Protein AF-A0AAW0QTY8-F1 (afdb_monomer)

Structure (mmCIF, N/CA/C/O backbone):
data_AF-A0AAW0QTY8-F1
#
_entry.id   AF-A0AAW0QTY8-F1
#
loop_
_atom_site.group_PDB
_atom_site.id
_atom_site.type_symbol
_atom_site.label_atom_id
_atom_site.label_alt_id
_atom_site.label_comp_id
_atom_site.label_asym_id
_atom_site.label_entity_id
_atom_site.label_seq_id
_atom_site.pdbx_PDB_ins_code
_atom_site.Cartn_x
_atom_site.Cartn_y
_atom_site.Cartn_z
_atom_site.occupancy
_atom_site.B_iso_or_equiv
_atom_site.auth_seq_id
_atom_site.auth_comp_id
_atom_site.auth_asym_id
_atom_site.auth_atom_id
_atom_site.pdbx_PDB_model_num
ATOM 1 N N . MET A 1 1 ? -14.150 -2.085 37.666 1.00 44.31 1 MET A N 1
ATOM 2 C CA . MET A 1 1 ? -13.649 -2.543 36.352 1.00 44.31 1 MET A CA 1
ATOM 3 C C . MET A 1 1 ? -12.184 -2.892 36.535 1.00 44.31 1 MET A C 1
ATOM 5 O O . MET A 1 1 ? -11.405 -2.011 36.874 1.00 44.31 1 MET A O 1
ATOM 9 N N . GLY A 1 2 ? -11.855 -4.184 36.530 1.00 33.50 2 GLY A N 1
ATOM 10 C CA . GLY A 1 2 ? -10.538 -4.685 36.935 1.00 33.50 2 GLY A CA 1
ATOM 11 C C . GLY A 1 2 ? -9.523 -4.649 35.793 1.00 33.50 2 GLY A C 1
ATOM 12 O O . GLY A 1 2 ? -9.896 -4.700 34.626 1.00 33.50 2 GLY A O 1
ATOM 13 N N . ALA A 1 3 ? -8.234 -4.623 36.138 1.00 35.09 3 ALA A N 1
ATOM 14 C CA . ALA A 1 3 ? -7.095 -4.596 35.211 1.00 35.09 3 ALA A CA 1
ATOM 15 C C . ALA A 1 3 ? -7.100 -5.697 34.120 1.00 35.09 3 ALA A C 1
ATOM 17 O O . ALA A 1 3 ? -6.379 -5.579 33.130 1.00 35.09 3 ALA A O 1
ATOM 18 N N . LEU A 1 4 ? -7.930 -6.740 34.262 1.00 34.41 4 LEU A N 1
ATOM 19 C CA . LEU A 1 4 ? -8.114 -7.796 33.262 1.00 34.41 4 LEU A CA 1
ATOM 20 C C . LEU A 1 4 ? -8.913 -7.372 32.013 1.00 34.41 4 LEU A C 1
ATOM 22 O O . LEU A 1 4 ? -8.699 -7.966 30.959 1.00 34.41 4 LEU A O 1
ATOM 26 N N . ASP A 1 5 ? -9.759 -6.339 32.079 1.00 41.81 5 ASP A N 1
ATOM 27 C CA . ASP A 1 5 ? -10.536 -5.874 30.911 1.00 41.81 5 ASP A CA 1
ATOM 28 C C . ASP A 1 5 ? -9.739 -4.910 30.007 1.00 41.81 5 ASP A C 1
ATOM 30 O O . ASP A 1 5 ? -10.109 -4.664 28.858 1.00 41.81 5 ASP A O 1
ATOM 34 N N . VAL A 1 6 ? -8.606 -4.393 30.500 1.00 47.53 6 VAL A N 1
ATOM 35 C CA . VAL A 1 6 ? -7.751 -3.413 29.804 1.00 47.53 6 VAL A CA 1
ATOM 36 C C . VAL A 1 6 ? -6.717 -4.091 28.895 1.00 47.53 6 VAL A C 1
ATOM 38 O O . VAL A 1 6 ? -6.399 -3.572 27.824 1.00 47.53 6 VAL A O 1
ATOM 41 N N . LEU A 1 7 ? -6.232 -5.282 29.268 1.00 43.22 7 LEU A N 1
ATOM 42 C CA . LEU A 1 7 ? -5.248 -6.056 28.497 1.00 43.22 7 LEU A CA 1
ATOM 43 C C . LEU A 1 7 ? -5.669 -6.363 27.039 1.00 43.22 7 LEU A C 1
ATOM 45 O O . LEU A 1 7 ? -4.856 -6.166 26.134 1.00 43.22 7 LEU A O 1
ATOM 49 N N . PRO A 1 8 ? -6.908 -6.823 26.757 1.00 56.44 8 PRO A N 1
ATOM 50 C CA . PRO A 1 8 ? -7.319 -7.116 25.383 1.00 56.44 8 PRO A CA 1
ATOM 51 C C . PRO A 1 8 ? -7.543 -5.852 24.539 1.00 56.44 8 PRO A C 1
ATOM 53 O O . PRO A 1 8 ? -7.401 -5.908 23.317 1.00 56.44 8 PRO A O 1
ATOM 56 N N . ILE A 1 9 ? -7.866 -4.717 25.170 1.00 57.06 9 ILE A N 1
ATOM 57 C CA . ILE A 1 9 ? -8.040 -3.424 24.494 1.00 57.06 9 ILE A CA 1
ATOM 58 C C . ILE A 1 9 ? -6.671 -2.830 24.147 1.00 57.06 9 ILE A C 1
ATOM 60 O O . ILE A 1 9 ? -6.468 -2.407 23.010 1.00 57.06 9 ILE A O 1
ATOM 64 N N . SER A 1 10 ? -5.704 -2.870 25.073 1.00 59.81 10 SER A N 1
ATOM 65 C CA . SER A 1 10 ? -4.358 -2.352 24.806 1.00 59.81 10 SER A CA 1
ATOM 66 C C . SER A 1 10 ? -3.641 -3.168 23.727 1.00 59.81 10 SER A C 1
ATOM 68 O O . SER A 1 10 ? -3.090 -2.580 22.803 1.00 59.81 10 SER A O 1
ATOM 70 N N . ALA A 1 11 ? -3.749 -4.503 23.743 1.00 63.66 11 ALA A N 1
ATOM 71 C CA . ALA A 1 11 ? -3.145 -5.359 22.719 1.00 63.66 11 ALA A CA 1
ATOM 72 C C . ALA A 1 11 ? -3.740 -5.127 21.316 1.00 63.66 11 ALA A C 1
ATOM 74 O O . ALA A 1 11 ? -3.006 -5.096 20.327 1.00 63.66 11 ALA A O 1
ATOM 75 N N . ALA A 1 12 ? -5.060 -4.929 21.215 1.00 64.12 12 ALA A N 1
ATOM 76 C CA . ALA A 1 12 ? -5.723 -4.622 19.946 1.00 64.12 12 ALA A CA 1
ATOM 77 C C . ALA A 1 12 ? -5.311 -3.244 19.394 1.00 64.12 12 ALA A C 1
ATOM 79 O O . ALA A 1 12 ? -5.087 -3.092 18.190 1.00 64.12 12 ALA A O 1
ATOM 80 N N . LEU A 1 13 ? -5.151 -2.252 20.271 1.00 66.88 13 LEU A N 1
ATOM 81 C CA . LEU A 1 13 ? -4.703 -0.911 19.898 1.00 66.88 13 LEU A CA 1
ATOM 82 C C . LEU A 1 13 ? -3.219 -0.886 19.514 1.00 66.88 13 LEU A C 1
ATOM 84 O O . LEU A 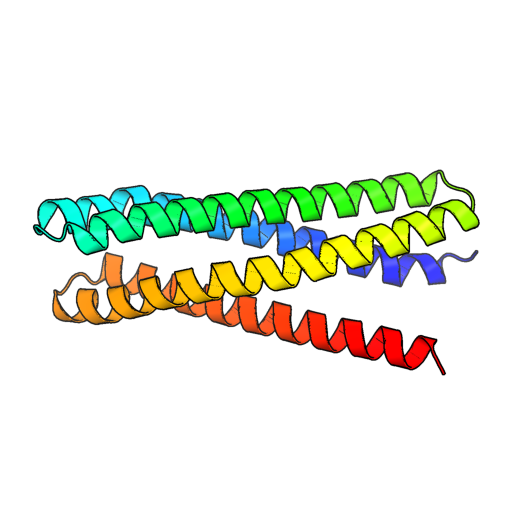1 13 ? -2.871 -0.288 18.498 1.00 66.88 13 LEU A O 1
ATOM 88 N N . SER A 1 14 ? -2.353 -1.595 20.245 1.00 70.06 14 SER A N 1
ATOM 89 C CA . SER A 1 14 ? -0.938 -1.757 19.884 1.00 70.06 14 SER A CA 1
ATOM 90 C C . SER A 1 14 ? -0.777 -2.428 18.522 1.00 70.06 14 SER A C 1
ATOM 92 O O . SER A 1 14 ? 0.026 -1.978 17.708 1.00 70.06 14 SER A O 1
ATOM 94 N N . LEU A 1 15 ? -1.577 -3.458 18.230 1.00 71.44 15 LEU A N 1
ATOM 95 C CA . LEU A 1 15 ? -1.577 -4.108 16.921 1.00 71.44 15 LEU A CA 1
ATOM 96 C C . LEU A 1 15 ? -2.011 -3.142 15.808 1.00 71.44 15 LEU A C 1
ATOM 98 O O . LEU A 1 15 ? -1.389 -3.107 14.750 1.00 71.44 15 LEU A O 1
ATOM 102 N N . THR A 1 16 ? -3.035 -2.324 16.059 1.00 74.62 16 THR A N 1
ATOM 103 C CA . THR A 1 16 ? -3.511 -1.314 15.099 1.00 74.62 16 THR A CA 1
ATOM 104 C C . THR A 1 16 ? -2.451 -0.246 14.835 1.00 74.62 16 THR A C 1
ATOM 106 O O . THR A 1 16 ? -2.254 0.162 13.691 1.00 74.62 16 THR A O 1
ATOM 109 N N . PHE A 1 17 ? -1.709 0.152 15.870 1.00 74.94 17 PHE A N 1
ATOM 110 C CA . PHE A 1 17 ? -0.599 1.094 15.755 1.00 74.94 17 PHE A CA 1
ATOM 111 C C . PHE A 1 17 ? 0.549 0.526 14.915 1.00 74.94 17 PHE A C 1
ATOM 113 O O . PHE A 1 17 ? 1.048 1.202 14.019 1.00 74.94 17 PHE A O 1
ATOM 120 N N . ILE A 1 18 ? 0.930 -0.733 15.161 1.00 78.69 18 ILE A N 1
ATOM 121 C CA . ILE A 1 18 ? 1.971 -1.427 14.391 1.00 78.69 18 ILE A CA 1
ATOM 122 C C . ILE A 1 18 ? 1.547 -1.543 12.926 1.00 78.69 18 ILE A C 1
ATOM 124 O O . ILE A 1 18 ? 2.283 -1.109 12.046 1.00 78.69 18 ILE A O 1
ATOM 128 N N . ILE A 1 19 ? 0.344 -2.057 12.655 1.00 79.50 19 ILE A N 1
ATOM 129 C CA . ILE A 1 19 ? -0.162 -2.232 11.286 1.00 79.50 19 ILE A CA 1
ATOM 130 C C . ILE A 1 19 ? -0.264 -0.882 10.567 1.00 79.50 19 ILE A C 1
ATOM 132 O O . ILE A 1 19 ? 0.183 -0.753 9.429 1.00 79.50 19 ILE A O 1
ATOM 136 N N . GLY A 1 20 ? -0.829 0.132 11.223 1.00 80.25 20 GLY A N 1
ATOM 137 C CA . GLY A 1 20 ? -0.961 1.470 10.659 1.00 80.25 20 GLY A CA 1
ATOM 138 C C . GLY A 1 20 ? 0.396 2.104 10.357 1.00 80.25 20 GLY A C 1
ATOM 139 O O . GLY A 1 20 ? 0.616 2.565 9.240 1.00 80.25 20 GLY A O 1
ATOM 140 N N . GLY A 1 21 ? 1.334 2.054 11.306 1.00 83.00 21 GLY A N 1
ATOM 141 C CA . GLY A 1 21 ? 2.697 2.557 11.130 1.00 83.00 21 GLY A CA 1
ATOM 142 C C . GLY A 1 21 ? 3.453 1.851 10.003 1.00 83.00 21 GLY A C 1
ATOM 143 O O . GLY A 1 21 ? 4.046 2.511 9.148 1.00 83.00 21 GLY A O 1
ATOM 144 N N . THR A 1 22 ? 3.382 0.518 9.943 1.00 85.19 22 THR A N 1
ATOM 145 C CA . THR A 1 22 ? 3.990 -0.267 8.861 1.00 85.19 22 THR A CA 1
ATOM 146 C C . THR A 1 22 ? 3.391 0.095 7.505 1.00 85.19 22 THR A C 1
ATOM 148 O O . THR A 1 22 ? 4.146 0.306 6.559 1.00 85.19 22 THR A O 1
ATOM 151 N N . ASN A 1 23 ? 2.068 0.242 7.399 1.00 85.75 23 ASN A N 1
ATOM 152 C CA . ASN A 1 23 ? 1.416 0.618 6.143 1.00 85.75 23 ASN A CA 1
ATOM 153 C C . ASN A 1 23 ? 1.820 2.022 5.680 1.00 85.75 23 ASN A C 1
ATOM 155 O O . ASN A 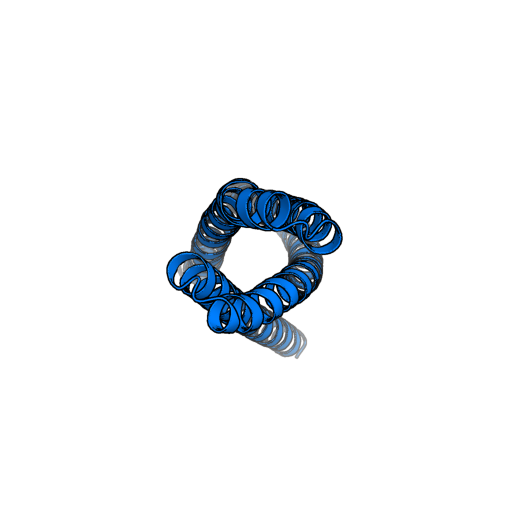1 23 ? 2.081 2.214 4.495 1.00 85.75 23 ASN A O 1
ATOM 159 N N . ILE A 1 24 ? 1.926 2.996 6.592 1.00 89.56 24 ILE A N 1
ATOM 160 C CA . ILE A 1 24 ? 2.394 4.351 6.258 1.00 89.56 24 ILE A CA 1
ATOM 161 C C . ILE A 1 24 ? 3.797 4.289 5.649 1.00 89.56 24 ILE A C 1
ATOM 163 O O . ILE A 1 24 ? 4.026 4.867 4.584 1.00 89.56 24 ILE A O 1
ATOM 167 N N . ALA A 1 25 ? 4.724 3.570 6.290 1.00 88.25 25 ALA A N 1
ATOM 168 C CA . ALA A 1 25 ? 6.091 3.422 5.797 1.00 88.25 25 ALA A CA 1
ATOM 169 C C . ALA A 1 25 ? 6.130 2.710 4.435 1.00 88.25 25 ALA A C 1
ATOM 171 O O . ALA A 1 25 ? 6.792 3.180 3.508 1.00 88.25 25 ALA A O 1
ATOM 172 N N . LEU A 1 26 ? 5.369 1.620 4.301 1.00 88.88 26 LEU A N 1
ATOM 173 C CA . LEU A 1 26 ? 5.259 0.821 3.084 1.00 88.88 26 LEU A CA 1
ATOM 174 C C . LEU A 1 26 ? 4.762 1.668 1.904 1.00 88.88 26 LEU A C 1
ATOM 176 O O . LEU A 1 26 ? 5.445 1.791 0.889 1.00 88.88 26 LEU A O 1
ATOM 180 N N . TYR A 1 27 ? 3.601 2.307 2.055 1.00 90.81 27 TYR A N 1
ATOM 181 C CA . TYR A 1 27 ? 3.014 3.139 1.011 1.00 90.81 27 TYR A CA 1
ATOM 182 C C . TYR A 1 27 ? 3.889 4.346 0.668 1.00 90.81 27 TYR A C 1
ATOM 184 O O . TYR A 1 27 ? 3.995 4.696 -0.505 1.00 90.81 27 TYR A O 1
ATOM 192 N N . SER A 1 28 ? 4.548 4.961 1.654 1.00 91.25 28 SER A N 1
ATOM 193 C CA . SER A 1 28 ? 5.454 6.092 1.408 1.00 91.25 28 SER A CA 1
ATOM 194 C C . SER A 1 28 ? 6.664 5.671 0.575 1.00 91.25 28 SER A C 1
ATOM 196 O O . SER A 1 28 ? 6.999 6.332 -0.410 1.00 91.25 28 SER A O 1
ATOM 198 N N . TYR A 1 29 ? 7.285 4.539 0.918 1.00 91.00 29 TYR A N 1
ATOM 199 C CA . TYR A 1 29 ? 8.391 3.985 0.140 1.00 91.00 29 TYR A CA 1
ATOM 200 C C . TYR A 1 29 ? 7.953 3.627 -1.286 1.00 91.00 29 TYR A C 1
ATOM 202 O O . TYR A 1 29 ? 8.642 3.953 -2.253 1.00 91.00 29 TYR A O 1
ATOM 210 N N . PHE A 1 30 ? 6.774 3.020 -1.439 1.00 90.81 30 PHE A N 1
ATOM 211 C CA . PHE A 1 30 ? 6.257 2.618 -2.749 1.00 90.81 30 PHE A CA 1
ATOM 212 C C . PHE A 1 30 ? 5.892 3.822 -3.611 1.00 90.81 30 PHE A C 1
ATOM 214 O O . PHE A 1 30 ? 6.163 3.812 -4.811 1.00 90.81 30 PHE A O 1
ATOM 221 N N . ALA A 1 31 ? 5.322 4.874 -3.019 1.00 93.25 31 ALA A N 1
ATOM 222 C CA . ALA A 1 31 ? 5.062 6.132 -3.707 1.00 93.25 31 ALA A CA 1
ATOM 223 C C . ALA A 1 31 ? 6.367 6.755 -4.220 1.00 93.25 31 ALA A C 1
ATOM 225 O O . ALA A 1 31 ? 6.444 7.134 -5.387 1.00 93.25 31 ALA A O 1
ATOM 226 N N . TRP A 1 32 ? 7.415 6.796 -3.392 1.00 94.94 32 TRP A N 1
ATOM 227 C CA . TRP A 1 32 ? 8.733 7.278 -3.808 1.00 94.94 32 TRP A CA 1
ATOM 228 C C . TRP A 1 32 ? 9.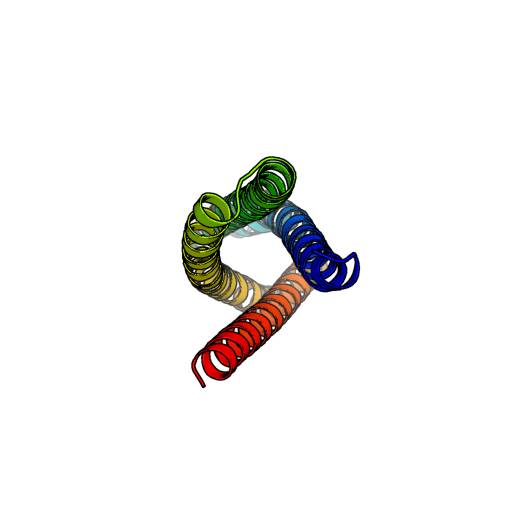310 6.452 -4.965 1.00 94.94 32 TRP A C 1
ATOM 230 O O . TRP A 1 32 ? 9.648 7.012 -6.009 1.00 94.94 32 TRP A O 1
ATOM 240 N N . PHE A 1 33 ? 9.364 5.125 -4.821 1.00 94.56 33 PHE A N 1
ATOM 241 C CA . PHE A 1 33 ? 9.923 4.232 -5.840 1.00 94.56 33 PHE A CA 1
ATOM 242 C C . PHE A 1 33 ? 9.141 4.318 -7.159 1.00 94.56 33 PHE A C 1
ATOM 244 O O . PHE A 1 33 ? 9.710 4.393 -8.246 1.00 94.56 33 PHE A O 1
ATOM 251 N N . THR A 1 34 ? 7.815 4.354 -7.076 1.00 93.75 34 THR A N 1
ATOM 252 C CA . THR A 1 34 ? 6.966 4.417 -8.267 1.00 93.75 34 THR A CA 1
ATOM 253 C C . THR A 1 34 ? 7.096 5.766 -8.973 1.00 93.75 34 THR A C 1
ATOM 255 O O . THR A 1 34 ? 7.096 5.821 -10.201 1.00 93.75 34 THR A O 1
ATOM 258 N N . ASN A 1 35 ? 7.237 6.860 -8.217 1.00 93.88 35 ASN A N 1
ATOM 259 C CA . ASN A 1 35 ? 7.318 8.207 -8.775 1.00 93.88 35 ASN A CA 1
ATOM 260 C C . ASN A 1 35 ? 8.700 8.565 -9.332 1.00 93.88 35 ASN A C 1
ATOM 262 O O . ASN A 1 35 ? 8.769 9.376 -10.252 1.00 93.88 35 ASN A O 1
ATOM 266 N N . ILE A 1 36 ? 9.779 8.026 -8.754 1.00 93.19 36 ILE A N 1
ATOM 267 C CA . ILE A 1 36 ? 11.147 8.385 -9.139 1.00 93.19 36 ILE A CA 1
ATOM 268 C C . ILE A 1 36 ? 11.740 7.308 -10.056 1.00 93.19 36 ILE A C 1
ATOM 270 O O . ILE A 1 36 ? 11.619 7.467 -11.269 1.00 93.19 36 ILE A O 1
ATOM 274 N N . PRO A 1 37 ? 12.328 6.200 -9.559 1.00 93.50 37 PRO A N 1
ATOM 275 C CA . PRO A 1 37 ? 13.039 5.269 -10.429 1.00 93.50 37 PRO A CA 1
ATOM 276 C C . PRO A 1 37 ? 12.132 4.629 -11.486 1.00 93.50 37 PRO A C 1
ATOM 278 O O . PRO A 1 37 ? 12.515 4.559 -12.651 1.00 93.50 37 PRO A O 1
ATOM 281 N N . LEU A 1 38 ? 10.915 4.213 -11.120 1.00 93.12 38 LEU A N 1
ATOM 282 C CA . LEU A 1 38 ? 10.051 3.473 -12.042 1.00 93.12 38 LEU A CA 1
ATOM 283 C C . LEU A 1 38 ? 9.432 4.368 -13.125 1.00 93.12 38 LEU A C 1
ATOM 285 O O . LEU A 1 38 ? 9.409 4.019 -14.303 1.00 93.12 38 LEU A O 1
ATOM 289 N N . ARG A 1 39 ? 8.947 5.552 -12.743 1.00 93.75 39 ARG A N 1
ATOM 290 C CA . ARG A 1 39 ? 8.384 6.506 -13.701 1.00 93.75 39 ARG A CA 1
ATOM 291 C C . ARG A 1 39 ? 9.450 7.054 -14.645 1.00 93.75 39 ARG A C 1
ATOM 293 O O . ARG A 1 39 ? 9.181 7.111 -15.841 1.00 93.75 39 ARG A O 1
ATOM 300 N N . SER A 1 40 ? 10.630 7.425 -14.142 1.00 93.00 40 SER A N 1
ATOM 301 C CA . SER A 1 40 ? 11.728 7.891 -14.999 1.00 93.00 40 SER A CA 1
ATOM 302 C C . SER A 1 40 ? 12.135 6.831 -16.018 1.00 93.00 40 SER A C 1
ATOM 304 O O . SER A 1 40 ? 12.382 7.168 -17.172 1.00 93.00 40 SER A O 1
ATOM 306 N N . PHE A 1 41 ? 12.133 5.557 -15.619 1.00 93.31 41 PHE A N 1
ATOM 307 C CA . PHE A 1 41 ? 12.361 4.444 -16.532 1.00 93.31 41 PHE A CA 1
ATOM 308 C C . PHE A 1 41 ? 11.291 4.367 -17.638 1.00 93.31 41 PHE A C 1
ATOM 310 O O . PHE A 1 41 ? 11.628 4.299 -18.818 1.00 93.31 41 PHE A O 1
ATOM 317 N N . PHE A 1 42 ? 9.998 4.419 -17.299 1.00 93.88 42 PHE A N 1
ATOM 318 C CA . PHE A 1 42 ? 8.940 4.356 -18.318 1.00 93.88 42 PHE A CA 1
ATOM 319 C C . PHE A 1 42 ? 8.926 5.576 -19.246 1.00 93.88 42 PHE A C 1
ATOM 321 O O . PHE A 1 42 ? 8.662 5.437 -20.442 1.00 93.88 42 PHE A O 1
ATOM 328 N N . GLU A 1 43 ? 9.231 6.766 -18.722 1.00 92.44 43 GLU A N 1
ATOM 329 C CA . GLU A 1 43 ? 9.372 7.982 -19.528 1.00 92.44 43 GLU A CA 1
ATOM 330 C C . GLU A 1 43 ? 10.561 7.867 -20.503 1.00 92.44 43 GLU A C 1
ATOM 332 O O . GLU A 1 43 ? 10.415 8.240 -21.666 1.00 92.44 43 GLU A O 1
ATOM 337 N N . SER A 1 44 ? 11.696 7.286 -20.090 1.00 93.12 44 SER A N 1
ATOM 338 C CA . SER A 1 44 ? 12.865 7.101 -20.967 1.00 93.12 44 SER A CA 1
ATOM 339 C C . SER A 1 44 ? 12.697 5.997 -22.018 1.00 93.12 44 SER A C 1
ATOM 341 O O . SER A 1 44 ? 13.351 6.046 -23.057 1.00 93.12 44 SER A O 1
ATOM 343 N N . HIS A 1 45 ? 11.790 5.041 -21.794 1.00 91.56 45 HIS A N 1
ATOM 344 C CA . HIS A 1 45 ? 11.510 3.924 -22.708 1.00 91.56 45 HIS A CA 1
ATOM 345 C C . HIS A 1 45 ? 10.282 4.147 -23.604 1.00 91.56 45 HIS A C 1
ATOM 347 O O . HIS A 1 45 ? 9.791 3.204 -24.223 1.00 91.56 45 HIS A O 1
ATOM 353 N N . ASN A 1 46 ? 9.781 5.385 -23.701 1.00 89.81 46 ASN A N 1
ATOM 354 C CA . ASN A 1 46 ? 8.592 5.738 -24.487 1.00 89.81 46 ASN A CA 1
ATOM 355 C C . ASN A 1 46 ? 7.351 4.898 -24.123 1.00 89.81 46 ASN A C 1
ATOM 357 O O . ASN A 1 46 ? 6.590 4.484 -24.999 1.00 89.81 46 ASN A O 1
ATOM 361 N N . MET A 1 47 ? 7.118 4.675 -22.824 1.00 90.25 47 MET A N 1
ATOM 362 C CA . MET A 1 47 ? 5.960 3.941 -22.289 1.00 90.25 47 MET A CA 1
ATOM 363 C C . MET A 1 47 ? 4.980 4.895 -21.588 1.00 90.25 47 MET A C 1
ATOM 365 O O . MET A 1 47 ? 4.859 4.890 -20.360 1.00 90.25 47 MET A O 1
ATOM 369 N N . PRO A 1 48 ? 4.256 5.752 -22.338 1.00 90.50 48 PRO A N 1
ATOM 370 C CA . PRO A 1 48 ? 3.439 6.818 -21.758 1.00 90.50 48 PRO A CA 1
ATOM 371 C C . PRO A 1 48 ? 2.253 6.294 -20.937 1.00 90.50 48 PRO A C 1
ATOM 373 O O . PRO A 1 48 ? 1.846 6.931 -19.965 1.00 90.50 48 PRO A O 1
ATOM 376 N N . THR A 1 49 ? 1.702 5.132 -21.300 1.00 91.38 49 THR A N 1
ATOM 377 C CA . THR A 1 49 ? 0.604 4.496 -20.559 1.00 91.38 49 THR A CA 1
ATOM 378 C C . THR A 1 49 ? 1.066 4.056 -19.173 1.00 91.38 49 THR A C 1
ATOM 380 O O . THR A 1 49 ? 0.430 4.404 -18.177 1.00 91.38 49 THR A O 1
ATOM 383 N N . ASP A 1 50 ? 2.209 3.377 -19.082 1.00 91.06 50 ASP A N 1
ATOM 384 C CA . ASP A 1 50 ? 2.777 2.949 -17.803 1.00 91.06 50 ASP A CA 1
ATOM 385 C C . ASP A 1 50 ? 3.275 4.130 -16.972 1.00 91.06 50 ASP A C 1
ATOM 387 O O . ASP A 1 50 ? 2.996 4.196 -15.777 1.00 91.06 50 ASP A O 1
ATOM 391 N N . ALA A 1 51 ? 3.871 5.149 -17.599 1.00 90.00 51 ALA A N 1
ATOM 392 C CA . ALA A 1 51 ? 4.221 6.402 -16.927 1.00 90.00 51 ALA A CA 1
ATOM 393 C C . ALA A 1 51 ? 2.994 7.165 -16.379 1.00 90.00 51 ALA A C 1
ATOM 395 O O . ALA A 1 51 ? 3.098 7.917 -15.408 1.00 90.00 51 ALA A O 1
ATOM 396 N N . LYS A 1 52 ? 1.807 6.988 -16.970 1.00 91.81 52 LYS A N 1
ATOM 397 C CA . LYS A 1 52 ? 0.550 7.497 -16.402 1.00 91.81 52 LYS A CA 1
ATOM 398 C C . LYS A 1 52 ? 0.061 6.609 -15.256 1.00 91.81 52 LYS A C 1
ATOM 400 O O . LYS A 1 52 ? -0.384 7.135 -14.234 1.00 91.81 52 LYS A O 1
ATOM 405 N N . HIS A 1 53 ? 0.155 5.288 -15.396 1.00 92.88 53 HIS A N 1
ATOM 406 C CA . HIS A 1 53 ? -0.211 4.341 -14.341 1.00 92.88 53 HIS A CA 1
ATOM 407 C C . HIS A 1 53 ? 0.667 4.479 -13.092 1.00 92.88 53 HIS A C 1
ATOM 409 O O . HIS A 1 53 ? 0.145 4.356 -11.987 1.00 92.88 53 HIS A O 1
ATOM 415 N N . THR A 1 54 ? 1.949 4.836 -13.216 1.00 93.19 54 THR A N 1
ATOM 416 C CA . THR A 1 54 ? 2.789 5.144 -12.045 1.00 93.19 54 THR A CA 1
ATOM 417 C C . THR A 1 54 ? 2.228 6.309 -11.240 1.00 93.19 54 THR A C 1
ATOM 419 O O . THR A 1 54 ? 2.158 6.217 -10.020 1.00 93.19 54 THR A O 1
ATOM 422 N N . ARG A 1 55 ? 1.722 7.369 -11.884 1.00 91.94 55 ARG A N 1
ATOM 423 C CA . ARG A 1 55 ? 1.065 8.487 -11.177 1.00 91.94 55 ARG A CA 1
ATOM 424 C C . ARG A 1 55 ? -0.201 8.047 -10.447 1.00 91.94 55 ARG A C 1
ATOM 426 O O . ARG A 1 55 ? -0.442 8.496 -9.330 1.00 91.94 55 ARG A O 1
ATOM 433 N N . LEU A 1 56 ? -0.989 7.162 -11.061 1.00 92.06 56 LEU A N 1
ATOM 434 C CA . LEU A 1 56 ? -2.156 6.572 -10.407 1.00 92.06 56 LEU A CA 1
ATOM 435 C C . LEU A 1 56 ? -1.728 5.775 -9.171 1.00 92.06 56 LEU A C 1
ATOM 437 O O . LEU A 1 56 ? -2.245 6.025 -8.090 1.00 92.06 56 LEU A O 1
ATOM 441 N N . VAL A 1 57 ? -0.751 4.876 -9.303 1.00 92.38 57 VAL A N 1
ATOM 442 C CA . VAL A 1 57 ? -0.233 4.079 -8.182 1.00 92.38 57 VAL A CA 1
ATOM 443 C C . VAL A 1 57 ? 0.325 4.967 -7.069 1.00 92.38 57 VAL A C 1
ATOM 445 O O . VAL A 1 57 ? 0.045 4.717 -5.902 1.00 92.38 57 VAL A O 1
ATOM 448 N N . VAL A 1 58 ? 1.033 6.048 -7.402 1.00 94.19 58 VAL A N 1
ATOM 449 C CA . VAL A 1 58 ? 1.493 7.043 -6.420 1.00 94.19 58 VAL A CA 1
ATOM 450 C C . VAL A 1 58 ? 0.311 7.646 -5.665 1.00 94.19 58 VAL A C 1
ATOM 452 O O . VAL A 1 58 ? 0.337 7.676 -4.438 1.00 94.19 58 VAL A O 1
ATOM 455 N N . ALA A 1 59 ? -0.748 8.060 -6.364 1.00 93.19 59 ALA A N 1
ATOM 456 C CA . ALA A 1 59 ? -1.948 8.594 -5.724 1.00 93.19 59 ALA A CA 1
ATOM 457 C C . ALA A 1 59 ? -2.636 7.557 -4.816 1.00 93.19 59 ALA A C 1
ATOM 459 O O . ALA A 1 59 ? -3.040 7.899 -3.704 1.00 93.19 59 ALA A O 1
ATOM 460 N N . LEU A 1 60 ? -2.722 6.292 -5.245 1.00 91.56 60 LEU A N 1
ATOM 461 C CA . LEU A 1 60 ? -3.277 5.199 -4.436 1.00 91.56 60 LEU A CA 1
ATOM 462 C C . LEU A 1 60 ? -2.435 4.947 -3.179 1.00 91.56 60 LEU A C 1
ATOM 464 O O . LEU A 1 60 ? -2.994 4.787 -2.096 1.00 91.56 60 LEU A O 1
ATOM 468 N N . CYS A 1 61 ? -1.105 4.962 -3.296 1.00 91.25 61 CYS A N 1
ATOM 469 C CA . CYS A 1 61 ? -0.193 4.834 -2.162 1.00 91.25 61 CYS A CA 1
ATOM 470 C C . CYS A 1 61 ? -0.327 6.019 -1.196 1.00 91.25 61 CYS A C 1
ATOM 472 O O . CYS A 1 61 ? -0.458 5.810 0.006 1.00 91.25 61 CYS A O 1
ATOM 474 N N . CYS A 1 62 ? -0.369 7.260 -1.691 1.00 93.06 62 CYS A N 1
ATOM 475 C CA . CYS A 1 62 ? -0.592 8.437 -0.847 1.00 93.06 62 CYS A CA 1
ATOM 476 C C . CYS A 1 62 ? -1.928 8.351 -0.099 1.00 93.06 62 CYS A C 1
ATOM 478 O O . CYS A 1 62 ? -1.975 8.605 1.104 1.00 93.06 62 CYS A O 1
ATOM 480 N N . LEU A 1 63 ? -3.000 7.945 -0.783 1.00 91.31 63 LEU A N 1
ATOM 481 C CA . LEU A 1 63 ? -4.304 7.753 -0.157 1.00 91.31 63 LEU A CA 1
ATOM 482 C C . LEU A 1 63 ? -4.258 6.646 0.905 1.00 91.31 63 LEU A C 1
ATOM 484 O O . LEU A 1 63 ? -4.770 6.839 2.004 1.00 91.31 63 LEU A O 1
ATOM 488 N N . GLY A 1 64 ? -3.598 5.523 0.611 1.00 89.12 64 GLY A N 1
ATOM 489 C CA . GLY A 1 64 ? -3.370 4.438 1.565 1.00 89.12 64 GLY A CA 1
ATOM 490 C C . GLY A 1 64 ? -2.631 4.909 2.819 1.00 89.12 64 GLY A C 1
ATOM 491 O O . GLY A 1 64 ? -3.093 4.654 3.928 1.00 89.12 64 GLY A O 1
ATOM 492 N N . ALA A 1 65 ? -1.546 5.671 2.658 1.00 90.25 65 ALA A N 1
ATOM 493 C CA . ALA A 1 65 ? -0.774 6.228 3.769 1.00 90.25 65 ALA A CA 1
ATOM 494 C C . ALA A 1 65 ? -1.604 7.192 4.631 1.00 90.25 65 ALA A C 1
ATOM 496 O O . ALA A 1 65 ? -1.595 7.081 5.857 1.00 90.25 65 ALA A O 1
ATOM 497 N N . ILE A 1 66 ? -2.361 8.102 4.007 1.00 90.75 66 ILE A N 1
ATOM 498 C CA . ILE A 1 66 ? -3.243 9.044 4.714 1.00 90.75 66 ILE A CA 1
ATOM 499 C C . ILE A 1 66 ? -4.307 8.283 5.503 1.00 90.75 66 ILE A C 1
ATOM 501 O O . ILE A 1 66 ? -4.496 8.541 6.690 1.00 90.75 66 ILE A O 1
ATOM 505 N N . LEU A 1 67 ? -4.973 7.314 4.873 1.00 88.56 67 LEU A N 1
ATOM 506 C CA . LEU A 1 67 ? -5.988 6.495 5.528 1.00 88.56 67 LEU A CA 1
ATOM 507 C C . LEU A 1 67 ? -5.393 5.704 6.702 1.00 88.56 67 LEU A C 1
ATOM 509 O O . LEU A 1 67 ? -6.013 5.634 7.761 1.00 88.56 67 LEU A O 1
ATOM 513 N N . SER A 1 68 ? -4.194 5.133 6.548 1.00 86.50 68 SER A N 1
ATOM 514 C CA . SER A 1 68 ? -3.502 4.432 7.637 1.00 86.50 68 SER A CA 1
ATOM 515 C C . SER A 1 68 ? -3.146 5.378 8.786 1.00 86.50 68 SER A C 1
ATOM 517 O O . SER A 1 68 ? -3.324 5.014 9.945 1.00 86.50 68 SER A O 1
ATOM 519 N N . GLY A 1 69 ? -2.719 6.609 8.489 1.00 86.69 69 GLY A N 1
ATOM 520 C CA . GLY A 1 69 ? -2.489 7.651 9.494 1.00 86.69 69 GLY A CA 1
ATOM 521 C C . GLY A 1 69 ? -3.761 8.036 10.246 1.00 86.69 69 GLY A C 1
ATOM 522 O O . GLY A 1 69 ? -3.755 8.101 11.474 1.00 86.69 69 GLY A O 1
ATOM 523 N N . LEU A 1 70 ? -4.874 8.212 9.532 1.00 85.56 70 LEU A N 1
ATOM 524 C CA . LEU A 1 70 ? -6.176 8.488 10.141 1.00 85.56 70 LEU A CA 1
ATOM 525 C C . LEU A 1 70 ? -6.645 7.338 11.038 1.00 85.56 70 LEU A C 1
ATOM 527 O O . LEU A 1 70 ? -7.183 7.603 12.109 1.00 85.56 70 LEU A O 1
ATOM 531 N N . LEU A 1 71 ? -6.405 6.079 10.657 1.00 83.19 71 LEU A N 1
ATOM 532 C CA . LEU A 1 71 ? -6.711 4.925 11.507 1.00 83.19 71 LEU A CA 1
ATOM 533 C C . LEU A 1 71 ? -5.897 4.949 12.809 1.00 83.19 71 LEU A C 1
ATOM 535 O O . LEU A 1 71 ? -6.452 4.709 13.883 1.00 83.19 71 LEU A O 1
ATOM 539 N N . VAL A 1 72 ? -4.597 5.249 12.728 1.00 83.19 72 VAL A N 1
ATOM 540 C CA . VAL A 1 72 ? -3.724 5.360 13.909 1.00 83.19 72 VAL A CA 1
ATOM 541 C C . VAL A 1 72 ? -4.202 6.482 14.830 1.00 83.19 72 VAL A C 1
ATOM 543 O O . VAL A 1 72 ? -4.361 6.256 16.030 1.00 83.19 72 VAL A O 1
ATOM 546 N N . LEU A 1 73 ? -4.495 7.662 14.274 1.00 82.31 73 LEU A N 1
ATOM 547 C CA . LEU A 1 73 ? -5.016 8.800 15.033 1.00 82.31 73 LEU A CA 1
ATOM 548 C C . LEU A 1 73 ? -6.362 8.475 15.684 1.00 82.31 73 LEU A C 1
ATOM 550 O O . LEU A 1 73 ? -6.521 8.700 16.879 1.00 82.31 73 LEU A O 1
ATOM 554 N N . ALA A 1 74 ? -7.296 7.881 14.939 1.00 77.88 74 ALA A N 1
ATOM 555 C CA . ALA A 1 74 ? -8.595 7.477 15.471 1.00 77.88 74 ALA A CA 1
ATOM 556 C C . ALA A 1 74 ? -8.448 6.472 16.624 1.00 77.88 74 ALA A C 1
ATOM 558 O O . ALA A 1 74 ? -9.109 6.610 17.650 1.00 77.88 74 ALA A O 1
ATOM 559 N N . SER A 1 75 ? -7.543 5.500 16.490 1.00 75.94 75 SER A N 1
ATOM 560 C CA . SER A 1 75 ? -7.268 4.507 17.535 1.00 75.94 75 SER A CA 1
ATOM 561 C C . SER A 1 75 ? -6.693 5.153 18.800 1.00 75.94 75 SER A C 1
ATOM 563 O O . SER A 1 75 ? -7.090 4.806 19.912 1.00 75.94 75 SER A O 1
ATOM 565 N N . TYR A 1 76 ? -5.800 6.134 18.642 1.00 76.38 76 TYR A N 1
ATOM 566 C CA . TYR A 1 76 ? -5.253 6.903 19.760 1.00 76.38 76 TYR A CA 1
ATOM 567 C C . TYR A 1 76 ? -6.325 7.758 20.451 1.00 76.38 76 TYR A C 1
ATOM 569 O O . TYR A 1 76 ? -6.416 7.761 21.677 1.00 76.38 76 TYR A O 1
ATOM 577 N N . SER A 1 77 ? -7.186 8.429 19.680 1.00 74.31 77 SER A N 1
ATOM 578 C CA . SER A 1 77 ? -8.306 9.202 20.225 1.00 74.31 77 SER A CA 1
ATOM 579 C C . SER A 1 77 ? -9.263 8.325 21.035 1.00 74.31 77 SER A C 1
ATOM 581 O O . SER A 1 77 ? -9.682 8.731 22.113 1.00 74.31 77 SER A O 1
ATOM 583 N N . VAL A 1 78 ? -9.567 7.106 20.574 1.00 71.44 78 VAL A N 1
ATOM 584 C CA . VAL A 1 78 ? -10.393 6.149 21.333 1.00 71.44 78 VAL A CA 1
A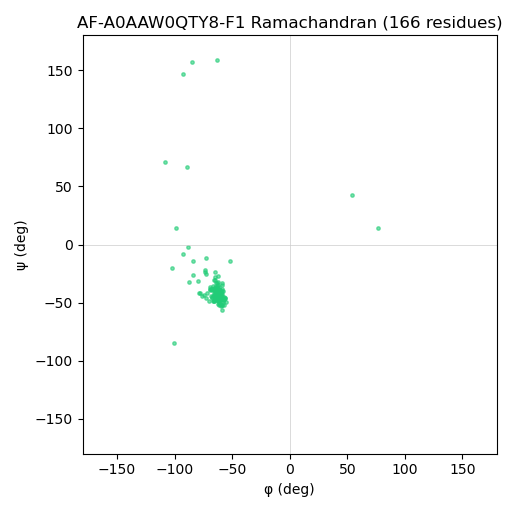TOM 585 C C . VAL A 1 78 ? -9.751 5.789 22.663 1.00 71.44 78 VAL A C 1
ATOM 587 O O . VAL A 1 78 ? -10.452 5.751 23.669 1.00 71.44 78 VAL A O 1
ATOM 590 N N . LEU A 1 79 ? -8.437 5.546 22.689 1.00 70.94 79 LEU A N 1
ATOM 591 C CA . LEU A 1 79 ? -7.724 5.258 23.933 1.00 70.94 79 LEU A CA 1
ATOM 592 C C . LEU A 1 79 ? -7.820 6.439 24.905 1.00 70.94 79 LEU A C 1
ATOM 594 O O . LEU A 1 79 ? -8.147 6.238 26.069 1.00 70.94 79 LEU A O 1
ATOM 598 N N . TYR A 1 80 ? -7.580 7.654 24.412 1.00 72.56 80 TYR A N 1
ATOM 599 C CA . TYR A 1 80 ? -7.666 8.873 25.212 1.00 72.56 80 TYR A CA 1
ATOM 600 C C . TYR A 1 80 ? -9.066 9.050 25.819 1.00 72.56 80 TYR A C 1
ATOM 602 O O . TYR A 1 80 ? -9.209 9.152 27.037 1.00 72.56 80 TYR A O 1
ATOM 610 N N . PHE A 1 81 ? -10.118 8.971 24.997 1.00 71.19 81 PHE A N 1
ATOM 611 C CA . PHE A 1 81 ? -11.498 9.074 25.479 1.00 71.19 81 PHE A CA 1
ATOM 612 C C . PHE A 1 81 ? -11.894 7.914 26.396 1.00 71.19 81 PHE A C 1
ATOM 614 O O . PHE A 1 81 ? -12.685 8.116 27.314 1.00 71.19 81 PHE A O 1
ATOM 621 N N . ALA A 1 82 ? -11.335 6.717 26.205 1.00 67.81 82 ALA A N 1
ATOM 622 C CA . ALA A 1 82 ? -11.580 5.586 27.094 1.00 67.81 82 ALA A CA 1
ATOM 623 C C . ALA A 1 82 ? -11.052 5.792 28.515 1.00 67.81 82 ALA A C 1
ATOM 625 O O . ALA A 1 82 ? -11.569 5.171 29.441 1.00 67.81 82 ALA A O 1
ATOM 626 N N . MET A 1 83 ? -10.063 6.667 28.695 1.00 71.19 83 MET A N 1
ATOM 627 C CA . MET A 1 83 ? -9.541 7.022 30.014 1.00 71.19 83 MET A CA 1
ATOM 628 C C . MET A 1 83 ? -10.364 8.124 30.702 1.00 71.19 83 MET A C 1
ATOM 630 O O . MET A 1 83 ? -10.388 8.166 31.928 1.00 71.19 83 MET A O 1
ATOM 634 N N . GLU A 1 84 ? -11.051 8.988 29.946 1.00 72.88 84 GLU A N 1
ATOM 635 C CA . GLU A 1 84 ? -11.798 10.148 30.475 1.00 72.88 84 GLU A CA 1
ATOM 636 C C . GLU A 1 84 ? -13.328 9.957 30.556 1.00 72.88 84 GLU A C 1
ATOM 638 O O . GLU A 1 84 ? -14.004 10.686 31.281 1.00 72.88 84 GLU A O 1
ATOM 643 N N . SER A 1 85 ? -13.906 9.015 29.805 1.00 65.12 85 SER A N 1
ATOM 644 C CA . SER A 1 85 ? -15.355 8.942 29.557 1.00 65.12 85 SER A CA 1
ATOM 645 C C . SER A 1 85 ? -16.139 8.057 30.539 1.00 65.12 85 SER A C 1
ATOM 647 O O . SER A 1 85 ? -15.705 6.970 30.909 1.00 65.12 85 SER A O 1
ATOM 649 N N . ASN A 1 86 ? -17.391 8.449 30.826 1.00 70.62 86 ASN A N 1
ATOM 650 C CA . ASN A 1 86 ? -18.418 7.560 31.393 1.00 70.62 86 ASN A CA 1
ATOM 651 C C . ASN A 1 86 ? -18.772 6.395 30.440 1.00 70.62 86 ASN A C 1
ATOM 653 O O . ASN A 1 86 ? -18.574 6.486 29.223 1.00 70.62 86 ASN A O 1
ATOM 657 N N . SER A 1 87 ? -19.334 5.310 30.990 1.00 68.88 87 SER A N 1
ATOM 658 C CA . SER A 1 87 ? -19.560 4.034 30.284 1.00 68.88 87 SER A CA 1
ATOM 659 C C . SER A 1 87 ? -20.443 4.129 29.036 1.00 68.88 87 SER A C 1
ATOM 661 O O . SER A 1 87 ? -20.185 3.425 28.063 1.00 68.88 87 SER A O 1
ATOM 663 N N . ASP A 1 88 ? -21.456 4.997 29.028 1.00 72.25 88 ASP A N 1
ATOM 664 C CA . ASP A 1 88 ? -22.443 5.043 27.939 1.00 72.25 88 ASP A CA 1
ATOM 665 C C . ASP A 1 88 ? -21.903 5.769 26.702 1.00 72.25 88 ASP A C 1
ATOM 667 O O . ASP A 1 88 ? -22.036 5.284 25.578 1.00 72.25 88 ASP A O 1
ATOM 671 N N . THR A 1 89 ? -21.202 6.888 26.900 1.00 70.50 89 THR A N 1
ATOM 672 C CA . THR A 1 89 ? -20.518 7.628 25.827 1.00 70.50 89 THR A CA 1
ATOM 673 C C . THR A 1 89 ? -19.428 6.773 25.171 1.00 70.50 89 THR A C 1
ATOM 675 O O . THR A 1 89 ? -19.257 6.805 23.950 1.00 70.50 89 THR A O 1
ATOM 678 N N . LEU A 1 90 ? -18.756 5.926 25.958 1.00 69.31 90 LEU A N 1
ATOM 679 C CA . LEU A 1 90 ? -17.744 4.991 25.472 1.00 69.31 90 LEU A CA 1
ATOM 680 C C . LEU A 1 90 ? -18.311 3.983 24.461 1.00 69.31 90 LEU A C 1
ATOM 682 O O . LEU A 1 90 ? -17.660 3.668 23.463 1.00 69.31 90 LEU A O 1
ATOM 686 N N . ILE A 1 91 ? -19.532 3.492 24.695 1.00 70.94 91 ILE A N 1
ATOM 687 C CA . ILE A 1 91 ? -20.194 2.516 23.819 1.00 70.94 91 ILE A CA 1
ATOM 688 C C . ILE A 1 91 ? -20.479 3.134 22.445 1.00 70.94 91 ILE A C 1
ATOM 690 O O . ILE A 1 91 ? -20.176 2.514 21.422 1.00 70.94 91 ILE A O 1
ATOM 694 N N . TYR A 1 92 ? -21.005 4.362 22.397 1.00 70.88 92 TYR A N 1
ATOM 695 C CA . TYR A 1 92 ? -21.283 5.049 21.131 1.00 70.88 92 TYR A CA 1
ATOM 696 C C . TYR A 1 92 ? -20.005 5.347 20.338 1.00 70.88 92 TYR A C 1
ATOM 698 O O . TYR A 1 92 ? -19.969 5.111 19.126 1.00 70.88 92 TYR A O 1
ATOM 706 N N . ILE A 1 93 ? -18.936 5.780 21.016 1.00 71.50 93 ILE A N 1
ATOM 707 C CA . ILE A 1 93 ? -17.619 5.997 20.398 1.00 71.50 93 ILE A CA 1
ATOM 708 C C . ILE A 1 93 ? -17.079 4.679 19.824 1.00 71.50 93 ILE A C 1
ATOM 710 O O . ILE A 1 93 ? -16.679 4.628 18.661 1.00 71.50 93 ILE A O 1
ATOM 714 N N . ALA A 1 94 ? -17.142 3.584 20.586 1.00 70.06 94 ALA A N 1
ATOM 715 C CA . ALA A 1 94 ? -16.666 2.276 20.140 1.00 70.06 94 ALA A CA 1
ATOM 716 C C . ALA A 1 94 ? -17.425 1.748 18.906 1.00 70.06 94 ALA A C 1
ATOM 718 O O . ALA A 1 94 ? -16.817 1.162 18.002 1.00 70.06 94 ALA A O 1
ATOM 719 N N . ILE A 1 95 ? -18.744 1.968 18.834 1.00 71.81 95 ILE A N 1
ATOM 720 C CA . ILE A 1 95 ? -19.560 1.606 17.664 1.00 71.81 95 ILE A CA 1
ATOM 721 C C . ILE A 1 95 ? -19.150 2.442 16.448 1.00 71.81 95 ILE A C 1
ATOM 723 O O . ILE A 1 95 ? -18.911 1.869 15.382 1.00 71.81 95 ILE A O 1
ATOM 727 N N . GLY A 1 96 ? -19.029 3.764 16.603 1.00 72.31 96 GLY A N 1
ATOM 728 C CA . GLY A 1 96 ? -18.613 4.669 15.528 1.00 72.31 96 GLY A CA 1
ATOM 729 C C . GLY A 1 96 ? -17.244 4.295 14.956 1.00 72.31 96 GLY A C 1
ATOM 730 O O . GLY A 1 96 ? -17.098 4.121 13.745 1.00 72.31 96 GLY A O 1
ATOM 731 N N . CYS A 1 97 ? -16.262 4.053 15.823 1.00 71.88 97 CYS A N 1
ATOM 732 C CA . CYS A 1 97 ? -14.918 3.643 15.417 1.00 71.88 97 CYS A CA 1
ATOM 733 C C . CYS A 1 97 ? -14.909 2.293 14.700 1.00 71.88 97 CYS A C 1
ATOM 735 O O . CYS A 1 97 ? -14.240 2.152 13.681 1.00 71.88 97 CYS A O 1
ATOM 737 N N . SER A 1 98 ? -15.726 1.337 15.147 1.00 71.12 98 SER A N 1
ATOM 738 C CA . SER A 1 98 ? -15.854 0.042 14.473 1.00 71.12 98 SER A CA 1
ATOM 739 C C . SER A 1 98 ? -16.401 0.155 13.042 1.00 71.12 98 SER A C 1
ATOM 741 O O . SER A 1 98 ? -16.084 -0.675 12.190 1.00 71.12 98 SER A O 1
ATOM 743 N N . VAL A 1 99 ? -17.277 1.129 12.771 1.00 76.88 99 VAL A N 1
ATOM 744 C CA . VAL A 1 99 ? -17.811 1.377 11.420 1.00 76.88 99 VAL A CA 1
ATOM 745 C C . VAL A 1 99 ? -16.737 2.002 10.533 1.00 76.88 99 VAL A C 1
ATOM 747 O O . VAL A 1 99 ? -16.533 1.539 9.412 1.00 76.88 99 VAL A O 1
ATOM 750 N N . ILE A 1 100 ? -16.019 3.002 11.048 1.00 76.75 100 ILE A N 1
ATOM 751 C CA . ILE A 1 100 ? -14.914 3.660 10.337 1.00 76.75 100 ILE A CA 1
ATOM 752 C C . ILE A 1 100 ? -13.821 2.645 9.988 1.00 76.75 100 ILE A C 1
ATOM 754 O O . I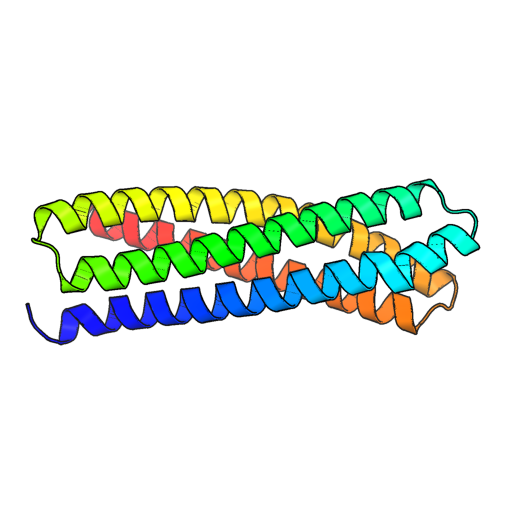LE A 1 100 ? -13.359 2.606 8.851 1.00 76.75 100 ILE A O 1
ATOM 758 N N . GLU A 1 101 ? -13.458 1.778 10.931 1.00 76.62 101 GLU A N 1
ATOM 759 C CA . GLU A 1 101 ? -12.472 0.717 10.728 1.00 76.62 101 GLU A CA 1
ATOM 760 C C . GLU A 1 101 ? -12.907 -0.271 9.633 1.00 76.62 101 GLU A C 1
ATOM 762 O O . GLU A 1 101 ? -12.112 -0.629 8.765 1.00 76.62 101 GLU A O 1
ATOM 767 N N . ALA A 1 102 ? -14.183 -0.670 9.606 1.00 76.69 102 ALA A N 1
ATOM 768 C CA . ALA A 1 102 ? -14.704 -1.551 8.561 1.00 76.69 102 ALA A CA 1
ATOM 769 C C . ALA A 1 102 ? -14.654 -0.901 7.167 1.00 76.69 102 ALA A C 1
ATOM 771 O O . ALA A 1 102 ? -14.258 -1.556 6.201 1.00 76.69 102 ALA A O 1
ATOM 772 N N . ILE A 1 103 ? -15.017 0.383 7.061 1.00 82.06 103 ILE A N 1
ATOM 773 C CA . ILE A 1 103 ? -14.922 1.149 5.808 1.00 82.06 103 ILE A CA 1
ATOM 774 C C . ILE A 1 103 ? -13.460 1.247 5.364 1.00 82.06 103 ILE A C 1
ATOM 776 O O . ILE A 1 103 ? -13.150 0.974 4.205 1.00 82.06 103 ILE A O 1
ATOM 780 N N . TYR A 1 104 ? -12.560 1.573 6.292 1.00 82.81 104 TYR A N 1
ATOM 781 C CA . TYR A 1 104 ? -11.124 1.631 6.045 1.00 82.81 104 TYR A CA 1
ATOM 782 C C . TYR A 1 104 ? -10.595 0.310 5.474 1.00 82.81 104 TYR A C 1
ATOM 784 O O . TYR A 1 104 ? -9.928 0.323 4.442 1.00 82.81 104 TYR A O 1
ATOM 792 N N . ILE A 1 105 ? -10.932 -0.831 6.089 1.00 80.75 105 ILE A N 1
ATOM 793 C CA . ILE A 1 1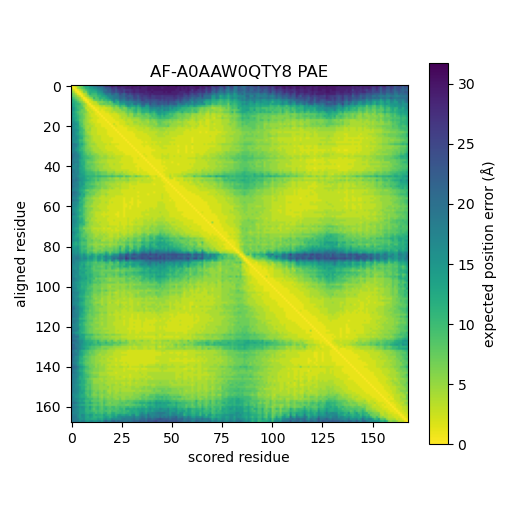05 ? -10.485 -2.154 5.627 1.00 80.75 105 ILE A CA 1
ATOM 794 C C . ILE A 1 105 ? -10.917 -2.395 4.178 1.00 80.75 105 ILE A C 1
ATOM 796 O O . ILE A 1 105 ? -10.096 -2.804 3.359 1.00 80.75 105 ILE A O 1
ATOM 800 N N . VAL A 1 106 ? -12.178 -2.109 3.838 1.00 84.50 106 VAL A N 1
ATOM 801 C CA . VAL A 1 106 ? -12.694 -2.296 2.473 1.00 84.50 106 VAL A CA 1
ATOM 802 C C . VAL A 1 106 ? -11.948 -1.412 1.476 1.00 84.50 106 VAL A C 1
ATOM 804 O O . VAL A 1 106 ? -11.492 -1.905 0.444 1.00 84.50 106 VAL A O 1
ATOM 807 N N . VAL A 1 107 ? -11.782 -0.124 1.786 1.00 86.56 107 VAL A N 1
ATOM 808 C CA . VAL A 1 107 ? -11.078 0.817 0.904 1.00 86.56 107 VAL A CA 1
ATOM 809 C C . VAL A 1 107 ? -9.628 0.382 0.703 1.00 86.56 107 VAL A C 1
ATOM 811 O O . VAL A 1 107 ? -9.169 0.295 -0.433 1.00 86.56 107 VAL A O 1
ATOM 814 N N . VAL A 1 108 ? -8.916 0.033 1.775 1.00 84.50 108 VAL A N 1
ATOM 815 C CA . VAL A 1 108 ? -7.513 -0.391 1.691 1.00 84.50 108 VAL A CA 1
ATOM 816 C C . VAL A 1 108 ? -7.355 -1.692 0.913 1.00 84.50 108 VAL A C 1
ATOM 818 O O . VAL A 1 108 ? -6.402 -1.801 0.143 1.00 84.50 108 VAL A O 1
ATOM 821 N N . ILE A 1 109 ? -8.282 -2.647 1.030 1.00 86.12 109 ILE A N 1
ATOM 822 C CA . ILE A 1 109 ? -8.267 -3.862 0.201 1.00 86.12 109 ILE A CA 1
ATOM 823 C C . ILE A 1 109 ? -8.354 -3.500 -1.286 1.00 86.12 109 ILE A C 1
ATOM 825 O O . ILE A 1 109 ? -7.558 -3.997 -2.082 1.00 86.12 109 ILE A O 1
ATOM 829 N N . ILE A 1 110 ? -9.262 -2.596 -1.663 1.00 87.69 110 ILE A N 1
ATOM 830 C CA . ILE A 1 110 ? -9.423 -2.164 -3.058 1.00 87.69 110 ILE A CA 1
ATOM 831 C C . ILE A 1 110 ? -8.143 -1.487 -3.567 1.00 87.69 110 ILE A C 1
ATOM 833 O O . ILE A 1 110 ? -7.612 -1.886 -4.605 1.00 87.69 110 ILE A O 1
ATOM 837 N N . LEU A 1 111 ? -7.615 -0.507 -2.825 1.00 87.94 111 LEU A N 1
ATOM 838 C CA . LEU A 1 111 ? -6.391 0.216 -3.197 1.00 87.94 111 LEU A CA 1
ATOM 839 C C . LEU A 1 111 ? -5.203 -0.741 -3.359 1.00 87.94 111 LEU A C 1
ATOM 841 O O . LEU A 1 111 ? -4.497 -0.705 -4.364 1.00 87.94 111 LEU A O 1
ATOM 845 N N . THR A 1 112 ? -5.022 -1.636 -2.389 1.00 86.75 112 THR A N 1
ATOM 846 C CA . THR A 1 112 ? -3.928 -2.613 -2.356 1.00 86.75 112 THR A CA 1
ATOM 847 C C . THR A 1 112 ? -4.037 -3.611 -3.505 1.00 86.75 112 THR A C 1
ATOM 849 O O . THR A 1 112 ? -3.026 -3.930 -4.124 1.00 86.75 112 THR A O 1
ATOM 852 N N . GLY A 1 113 ? -5.250 -4.057 -3.846 1.00 88.31 113 GLY A N 1
ATOM 853 C CA . GLY A 1 113 ? -5.492 -4.950 -4.980 1.00 88.31 113 GLY A CA 1
ATOM 854 C C . GLY A 1 113 ? -5.126 -4.318 -6.324 1.00 88.31 113 GLY A C 1
ATOM 855 O O . GLY A 1 113 ? -4.429 -4.943 -7.124 1.00 88.31 113 GLY A O 1
ATOM 856 N N . PHE A 1 114 ? -5.530 -3.064 -6.560 1.00 89.69 114 PHE A N 1
ATOM 857 C CA . PHE A 1 114 ? -5.147 -2.340 -7.777 1.00 89.69 114 PHE A CA 1
ATOM 858 C C . PHE A 1 114 ? -3.634 -2.136 -7.863 1.00 89.69 114 PHE A C 1
ATOM 860 O O . PHE A 1 114 ? -3.038 -2.437 -8.896 1.00 89.69 114 PHE A O 1
ATOM 867 N N . THR A 1 115 ? -2.996 -1.682 -6.782 1.00 89.62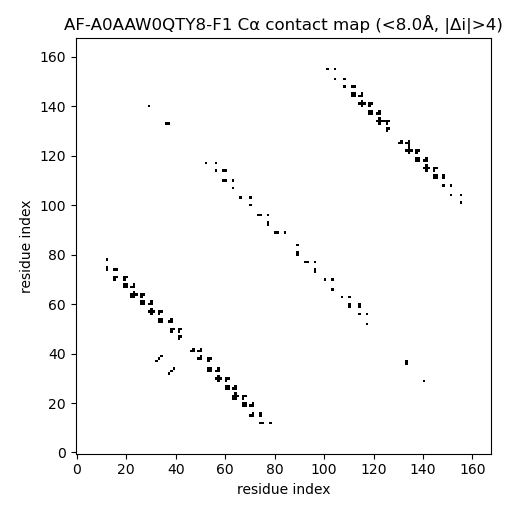 115 THR A N 1
ATOM 868 C CA . THR A 1 115 ? -1.544 -1.469 -6.759 1.00 89.62 115 THR A CA 1
ATOM 869 C C . THR A 1 115 ? -0.773 -2.774 -6.965 1.00 89.62 115 THR A C 1
ATOM 871 O O . THR A 1 115 ? 0.164 -2.807 -7.761 1.00 89.62 115 THR A O 1
ATOM 874 N N . ALA A 1 116 ? -1.189 -3.866 -6.315 1.00 90.75 116 ALA A N 1
ATOM 875 C CA . ALA A 1 116 ? -0.548 -5.171 -6.456 1.00 90.75 116 ALA A CA 1
ATOM 876 C C . ALA A 1 116 ? -0.596 -5.675 -7.900 1.00 90.75 116 ALA A C 1
ATOM 878 O O . ALA A 1 116 ? 0.404 -6.195 -8.389 1.00 90.75 116 ALA A O 1
ATOM 879 N N . LYS A 1 117 ? -1.723 -5.468 -8.596 1.00 92.81 117 LYS A N 1
ATOM 880 C CA . LYS A 1 117 ? -1.859 -5.814 -10.013 1.00 92.81 117 LYS A CA 1
ATOM 881 C C . LYS A 1 117 ? -0.826 -5.084 -10.874 1.00 92.81 117 LYS A C 1
ATOM 883 O O . LYS A 1 117 ? -0.091 -5.737 -11.604 1.00 92.81 117 LYS A O 1
ATOM 888 N N . TYR A 1 118 ? -0.724 -3.760 -10.753 1.00 92.38 118 TYR A N 1
ATOM 889 C CA . TYR A 1 118 ? 0.255 -2.990 -11.531 1.00 92.38 118 TYR A CA 1
ATOM 890 C C . TYR A 1 118 ? 1.695 -3.421 -11.232 1.00 92.38 118 TYR A C 1
ATOM 892 O O . TYR A 1 118 ? 2.476 -3.642 -12.153 1.00 92.38 118 TYR A O 1
ATOM 900 N N . CYS A 1 119 ? 2.044 -3.605 -9.955 1.00 92.81 119 CYS A N 1
ATOM 901 C CA . CYS A 1 119 ? 3.374 -4.080 -9.574 1.00 92.81 119 CYS A CA 1
ATOM 902 C C . CYS A 1 119 ? 3.682 -5.479 -10.128 1.00 92.81 119 CYS A C 1
ATOM 904 O O . CYS A 1 119 ? 4.820 -5.740 -10.513 1.00 92.81 119 CYS A O 1
ATOM 906 N N . TRP A 1 120 ? 2.687 -6.366 -10.176 1.00 93.50 120 TRP A N 1
ATOM 907 C CA . TRP A 1 120 ? 2.825 -7.704 -10.745 1.00 93.50 120 TRP A CA 1
ATOM 908 C C . TRP A 1 120 ? 3.083 -7.660 -12.255 1.00 93.50 120 TRP A C 1
ATOM 910 O O . TRP A 1 120 ? 4.034 -8.277 -12.735 1.00 93.50 120 TRP A O 1
ATOM 920 N N . ASP A 1 121 ? 2.287 -6.880 -12.987 1.00 93.44 121 ASP A N 1
ATOM 921 C CA . ASP A 1 121 ? 2.418 -6.729 -14.439 1.00 93.44 121 ASP A CA 1
ATOM 922 C C . ASP A 1 121 ? 3.780 -6.111 -14.806 1.00 93.44 121 ASP A C 1
ATOM 924 O O . ASP A 1 121 ? 4.506 -6.639 -15.654 1.00 93.44 121 ASP A O 1
ATOM 928 N N . TRP A 1 122 ? 4.188 -5.049 -14.102 1.00 94.75 122 TRP A N 1
ATOM 929 C CA . TRP A 1 122 ? 5.496 -4.421 -14.298 1.00 94.75 122 TRP A CA 1
ATOM 930 C C . TRP A 1 122 ? 6.650 -5.351 -13.952 1.00 94.75 122 TRP A C 1
ATOM 932 O O . TRP A 1 122 ? 7.644 -5.361 -14.671 1.00 94.75 122 TRP A O 1
ATOM 942 N N . TRP A 1 123 ? 6.537 -6.153 -12.891 1.00 95.44 123 TRP A N 1
ATOM 943 C CA . TRP A 1 123 ? 7.576 -7.117 -12.537 1.00 95.44 123 TRP A CA 1
ATOM 944 C C . TRP A 1 123 ? 7.856 -8.085 -13.693 1.00 95.44 123 TRP A C 1
ATOM 946 O O . TRP A 1 123 ? 9.010 -8.217 -14.102 1.00 95.44 123 TRP A O 1
ATOM 956 N N . HIS A 1 124 ? 6.827 -8.734 -14.242 1.00 93.38 124 HIS A N 1
ATOM 957 C CA . HIS A 1 124 ? 7.008 -9.691 -15.336 1.00 93.38 124 HIS A CA 1
ATOM 958 C C . HIS A 1 124 ? 7.618 -9.052 -16.578 1.00 93.38 124 HIS A C 1
ATOM 960 O O . HIS A 1 124 ? 8.497 -9.642 -17.208 1.00 93.38 124 HIS A O 1
ATOM 966 N N . TRP A 1 125 ? 7.183 -7.839 -16.903 1.00 92.75 125 TRP A N 1
ATOM 967 C CA . TRP A 1 125 ? 7.715 -7.109 -18.040 1.00 92.75 125 TRP A CA 1
ATOM 968 C C . TRP A 1 125 ? 9.186 -6.705 -17.826 1.00 92.75 125 TRP A C 1
ATOM 970 O O . TRP A 1 125 ? 10.024 -6.958 -18.689 1.00 92.75 125 TRP A O 1
ATOM 980 N N . LEU A 1 126 ? 9.536 -6.175 -16.649 1.00 94.25 126 LEU A N 1
ATOM 981 C CA . LEU A 1 126 ? 10.900 -5.741 -16.316 1.00 94.25 126 LEU A CA 1
ATOM 982 C C . LEU A 1 126 ? 11.908 -6.896 -16.301 1.00 94.25 126 LEU A C 1
ATOM 984 O O . LEU A 1 126 ? 13.057 -6.698 -16.688 1.00 94.25 126 LEU A O 1
ATOM 988 N N . VAL A 1 127 ? 11.485 -8.102 -15.901 1.00 93.56 127 VAL A N 1
ATOM 989 C CA . VAL A 1 127 ? 12.317 -9.315 -16.020 1.00 93.56 127 VAL A CA 1
ATOM 990 C C . VAL A 1 127 ? 12.658 -9.594 -17.484 1.00 93.56 127 VAL A C 1
ATOM 992 O O . VAL A 1 127 ? 13.804 -9.905 -17.792 1.00 93.56 127 VAL A O 1
ATOM 995 N N . GLY A 1 128 ? 11.685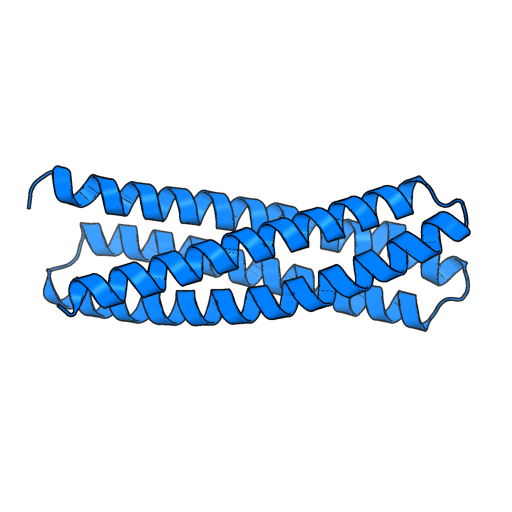 -9.455 -18.389 1.00 90.00 128 GLY A N 1
ATOM 996 C CA . GLY A 1 128 ? 11.907 -9.626 -19.827 1.00 90.00 128 GLY A CA 1
ATOM 997 C C . GLY A 1 128 ? 12.851 -8.578 -20.427 1.00 90.00 128 GLY A C 1
ATOM 998 O O . GLY A 1 128 ? 13.559 -8.877 -21.384 1.00 90.00 128 GLY A O 1
ATOM 999 N N . SER A 1 129 ? 12.896 -7.384 -19.836 1.00 88.56 129 SER A N 1
ATOM 1000 C CA . SER A 1 129 ? 13.746 -6.267 -20.267 1.00 88.56 129 SER A CA 1
ATOM 1001 C C . SER A 1 129 ? 15.147 -6.259 -19.638 1.00 88.56 129 SER A C 1
ATOM 1003 O O . SER A 1 129 ? 15.945 -5.388 -19.966 1.00 88.56 129 SER A O 1
ATOM 1005 N N . GLY A 1 130 ? 15.466 -7.204 -18.744 1.00 90.88 130 GLY A N 1
ATOM 1006 C CA . GLY A 1 130 ? 16.769 -7.274 -18.063 1.00 90.88 130 GLY A CA 1
ATOM 1007 C C . GLY A 1 130 ? 16.962 -6.255 -16.930 1.00 90.88 130 GLY A C 1
ATOM 1008 O O . GLY A 1 130 ? 18.077 -6.061 -16.451 1.00 90.88 130 GLY A O 1
ATOM 1009 N N . GLU A 1 131 ? 15.888 -5.612 -16.469 1.00 93.31 131 GLU A N 1
ATOM 1010 C CA . GLU A 1 131 ? 15.923 -4.564 -15.442 1.00 93.31 131 GLU A CA 1
ATOM 1011 C C . GLU A 1 131 ? 15.788 -5.148 -14.030 1.00 93.31 131 GLU A C 1
ATOM 1013 O O . GLU A 1 131 ? 14.800 -4.946 -13.314 1.00 93.31 131 GLU A O 1
ATOM 1018 N N . ASP A 1 132 ? 16.805 -5.900 -13.610 1.00 92.81 132 ASP A N 1
ATOM 1019 C CA . ASP A 1 132 ? 16.768 -6.724 -12.397 1.00 92.81 132 ASP A CA 1
ATOM 1020 C C . ASP A 1 132 ? 16.500 -5.943 -11.105 1.00 92.81 132 ASP A C 1
ATOM 1022 O O . ASP A 1 132 ? 15.916 -6.483 -10.159 1.00 92.81 132 ASP A O 1
ATOM 1026 N N . TYR A 1 133 ? 16.967 -4.694 -11.014 1.00 93.50 133 TYR A N 1
ATOM 1027 C CA . TYR A 1 133 ? 16.742 -3.853 -9.836 1.00 93.50 133 TYR A CA 1
ATOM 1028 C C . TYR A 1 133 ? 15.271 -3.441 -9.727 1.00 93.50 133 TYR A C 1
ATOM 1030 O O . TYR A 1 133 ? 14.657 -3.600 -8.667 1.00 93.50 133 TYR A O 1
ATOM 1038 N N . LEU A 1 134 ? 14.684 -2.954 -10.822 1.00 94.06 134 LEU A N 1
ATOM 1039 C CA . LEU A 1 134 ? 13.289 -2.521 -10.848 1.00 94.06 134 LEU A CA 1
ATOM 1040 C C . LEU A 1 134 ? 12.349 -3.720 -10.686 1.00 94.06 134 LEU A C 1
ATOM 1042 O O . LEU A 1 134 ? 11.438 -3.683 -9.858 1.00 94.06 134 LEU A O 1
ATOM 1046 N N . ALA A 1 135 ? 12.634 -4.818 -11.391 1.00 94.31 135 ALA A N 1
ATOM 1047 C CA . ALA A 1 135 ? 11.881 -6.064 -11.315 1.00 94.31 135 ALA A CA 1
ATOM 1048 C C . ALA A 1 135 ? 11.801 -6.605 -9.880 1.00 94.31 135 ALA A C 1
ATOM 1050 O O . ALA A 1 135 ? 10.721 -6.964 -9.406 1.00 94.31 135 ALA A O 1
ATOM 1051 N N . ARG A 1 136 ? 12.929 -6.633 -9.155 1.00 94.56 136 ARG A N 1
ATOM 1052 C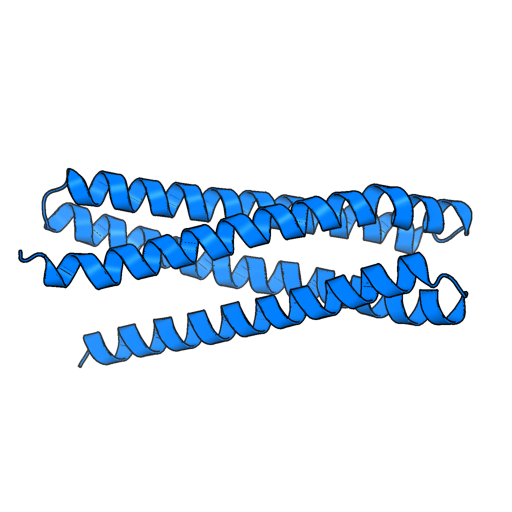 CA . ARG A 1 136 ? 12.974 -7.105 -7.761 1.00 94.56 136 ARG A CA 1
ATOM 1053 C C . ARG A 1 136 ? 12.125 -6.253 -6.824 1.00 94.56 136 ARG A C 1
ATOM 1055 O O . ARG A 1 136 ? 11.425 -6.815 -5.983 1.00 94.56 136 ARG A O 1
ATOM 1062 N N . ASN A 1 137 ? 12.154 -4.931 -6.981 1.00 93.62 137 ASN A N 1
ATOM 1063 C CA . ASN A 1 137 ? 11.339 -4.029 -6.169 1.00 93.62 137 ASN A CA 1
ATOM 1064 C C . ASN A 1 137 ? 9.844 -4.192 -6.481 1.00 93.62 137 ASN A C 1
ATOM 1066 O O . ASN A 1 137 ? 9.055 -4.386 -5.560 1.00 93.62 137 ASN A O 1
ATOM 1070 N N . CYS A 1 138 ? 9.452 -4.239 -7.759 1.00 93.38 138 CYS A N 1
ATOM 1071 C CA . CYS A 1 138 ? 8.064 -4.498 -8.158 1.00 93.38 138 CYS A CA 1
ATOM 1072 C C . CYS A 1 138 ? 7.548 -5.848 -7.631 1.00 93.38 138 CYS A C 1
ATOM 1074 O O . CYS A 1 138 ? 6.446 -5.916 -7.085 1.00 93.38 138 CYS A O 1
ATOM 1076 N N . LYS A 1 139 ? 8.367 -6.907 -7.703 1.00 93.81 139 LYS A N 1
ATOM 1077 C CA . LYS A 1 139 ? 8.052 -8.219 -7.119 1.00 93.81 139 LYS A CA 1
ATOM 1078 C C . LYS A 1 139 ? 7.848 -8.136 -5.609 1.00 93.81 139 LYS A C 1
ATOM 1080 O O . LYS A 1 139 ? 6.851 -8.640 -5.095 1.00 93.81 139 LYS A O 1
ATOM 1085 N N . ALA A 1 140 ? 8.798 -7.529 -4.898 1.00 91.12 140 ALA A N 1
ATOM 1086 C CA . ALA A 1 140 ? 8.722 -7.377 -3.450 1.00 91.12 140 ALA A CA 1
ATOM 1087 C C . ALA A 1 140 ? 7.452 -6.615 -3.050 1.00 91.12 140 ALA A C 1
ATOM 1089 O O . ALA A 1 140 ? 6.773 -7.014 -2.107 1.00 91.12 140 ALA A O 1
ATOM 1090 N N . PHE A 1 141 ? 7.081 -5.581 -3.809 1.00 89.75 141 PHE A N 1
ATOM 1091 C CA . PHE A 1 141 ? 5.879 -4.788 -3.555 1.00 89.75 141 PHE A CA 1
ATOM 1092 C C . PHE A 1 141 ? 4.618 -5.606 -3.762 1.00 89.75 141 PHE A C 1
ATOM 1094 O O . PHE A 1 141 ? 3.775 -5.646 -2.870 1.00 89.75 141 PHE A O 1
ATOM 1101 N N . ALA A 1 142 ? 4.509 -6.315 -4.886 1.00 90.81 142 ALA A N 1
ATOM 1102 C CA . ALA A 1 142 ? 3.361 -7.172 -5.150 1.00 90.81 142 ALA A CA 1
ATOM 1103 C C . ALA A 1 142 ? 3.176 -8.217 -4.036 1.00 90.81 142 ALA A C 1
ATOM 1105 O O . ALA A 1 142 ? 2.072 -8.381 -3.521 1.00 90.81 142 ALA A O 1
ATOM 1106 N N . ILE A 1 143 ? 4.262 -8.864 -3.596 1.00 90.75 143 ILE A N 1
ATOM 1107 C CA . ILE A 1 143 ? 4.218 -9.854 -2.511 1.00 90.75 143 ILE A CA 1
ATOM 1108 C C . ILE A 1 143 ? 3.796 -9.212 -1.185 1.00 90.75 143 ILE A C 1
ATOM 1110 O O . ILE A 1 143 ? 2.912 -9.741 -0.515 1.00 90.75 143 ILE A O 1
ATOM 1114 N N . LEU A 1 144 ? 4.387 -8.076 -0.803 1.00 89.75 144 LEU A N 1
ATOM 1115 C CA . LEU A 1 144 ? 4.051 -7.394 0.451 1.00 89.75 144 LEU A CA 1
ATOM 1116 C C . LEU A 1 144 ? 2.587 -6.936 0.477 1.00 89.75 144 LEU A C 1
ATOM 1118 O O . LEU A 1 144 ? 1.917 -7.105 1.493 1.00 89.75 144 LEU A O 1
ATOM 1122 N N . LEU A 1 145 ? 2.064 -6.440 -0.647 1.00 88.25 145 LEU A N 1
ATOM 1123 C CA . LEU A 1 145 ? 0.659 -6.046 -0.784 1.00 88.25 145 LEU A CA 1
ATOM 1124 C C . LEU A 1 145 ? -0.280 -7.259 -0.707 1.00 88.25 145 LEU A C 1
ATOM 1126 O O . LEU A 1 145 ? -1.319 -7.186 -0.055 1.00 88.25 145 LEU A O 1
ATOM 1130 N N . ILE A 1 146 ? 0.090 -8.403 -1.293 1.00 87.38 146 ILE A N 1
ATOM 1131 C CA . ILE A 1 146 ? -0.673 -9.657 -1.156 1.00 87.38 146 ILE A CA 1
ATOM 1132 C C . ILE A 1 146 ? -0.684 -10.131 0.302 1.00 87.38 146 ILE A C 1
ATOM 1134 O O . ILE A 1 146 ? -1.737 -10.488 0.828 1.00 87.38 146 ILE A O 1
ATOM 1138 N N . VAL A 1 147 ? 0.462 -10.099 0.985 1.00 88.44 147 VAL A N 1
ATOM 1139 C CA . VAL A 1 147 ? 0.550 -10.448 2.411 1.00 88.44 147 VAL A CA 1
ATOM 1140 C C . VAL A 1 147 ? -0.334 -9.515 3.241 1.00 88.44 147 VAL A C 1
ATOM 1142 O O . VAL A 1 147 ? -1.099 -9.987 4.082 1.00 88.44 147 VAL A O 1
ATOM 1145 N N . GLN A 1 148 ? -0.304 -8.210 2.965 1.00 84.56 148 GLN A N 1
ATOM 1146 C CA . GLN A 1 148 ? -1.162 -7.225 3.620 1.00 84.56 148 GLN A CA 1
ATOM 1147 C C . GLN A 1 148 ? -2.655 -7.513 3.385 1.00 84.56 148 GLN A C 1
ATOM 1149 O O . GLN A 1 148 ? -3.434 -7.465 4.337 1.00 84.56 148 GLN A O 1
ATOM 1154 N N . LEU A 1 149 ? -3.062 -7.877 2.162 1.00 85.12 149 LEU A N 1
ATOM 1155 C CA . LEU A 1 149 ? -4.437 -8.298 1.859 1.00 85.12 149 LEU A CA 1
ATOM 1156 C C . LEU A 1 149 ? -4.849 -9.525 2.673 1.00 85.12 149 LEU A C 1
ATOM 1158 O O . LEU A 1 149 ? -5.936 -9.535 3.250 1.00 85.12 149 LEU A O 1
ATOM 1162 N N . CYS A 1 150 ? -3.982 -10.535 2.764 1.00 85.69 150 CYS A N 1
ATOM 1163 C CA . CYS A 1 150 ? -4.233 -11.726 3.572 1.00 85.69 150 CYS A CA 1
ATOM 1164 C C . CYS A 1 150 ? -4.415 -11.370 5.052 1.00 85.69 150 CYS A C 1
ATOM 1166 O O . CYS A 1 150 ? -5.372 -11.825 5.678 1.00 85.69 150 CYS A O 1
ATOM 1168 N N . PHE A 1 151 ? -3.549 -10.518 5.608 1.00 83.38 151 PHE A N 1
ATOM 1169 C CA . PHE A 1 151 ? -3.673 -10.054 6.991 1.00 83.38 151 PHE A CA 1
ATOM 1170 C C . PHE A 1 151 ? -4.973 -9.282 7.232 1.00 83.38 151 PHE A C 1
ATOM 1172 O O . PHE A 1 151 ? -5.675 -9.568 8.201 1.00 83.38 151 PHE A O 1
ATOM 1179 N N . LEU A 1 152 ? -5.334 -8.351 6.344 1.00 79.75 152 LEU A N 1
ATOM 1180 C CA . LEU A 1 152 ? -6.578 -7.581 6.449 1.00 79.75 152 LEU A CA 1
ATOM 1181 C C . LEU A 1 152 ? -7.819 -8.476 6.330 1.00 79.75 152 LEU A C 1
ATOM 1183 O O . LEU A 1 152 ? -8.773 -8.305 7.089 1.00 79.75 152 LEU A O 1
ATOM 1187 N N . ALA A 1 153 ? -7.800 -9.468 5.438 1.00 80.62 153 ALA A N 1
ATOM 1188 C CA . ALA A 1 153 ? -8.886 -10.434 5.292 1.00 80.62 153 ALA A CA 1
ATOM 1189 C C . ALA A 1 153 ? -9.043 -11.309 6.547 1.00 80.62 153 ALA A C 1
ATOM 1191 O O . ALA A 1 153 ? -10.152 -11.460 7.064 1.00 80.62 153 ALA A O 1
ATOM 1192 N N . LEU A 1 154 ? -7.940 -11.841 7.085 1.00 81.88 154 LEU A N 1
ATOM 1193 C CA . LEU A 1 154 ? -7.944 -12.624 8.325 1.00 81.88 154 LEU A CA 1
ATOM 1194 C C . LEU A 1 154 ? -8.414 -11.791 9.520 1.00 81.88 154 LEU A C 1
ATOM 1196 O O . LEU A 1 154 ? -9.195 -12.276 10.347 1.00 81.88 154 LEU A O 1
ATOM 1200 N N . TYR A 1 155 ? -7.981 -10.533 9.596 1.00 76.56 155 TYR A N 1
ATOM 1201 C CA . TYR A 1 155 ? -8.430 -9.589 10.610 1.00 76.56 155 TYR A CA 1
ATOM 1202 C C . TYR A 1 155 ? -9.942 -9.352 10.517 1.00 76.56 155 TYR A C 1
ATOM 1204 O O . TYR A 1 155 ? -10.649 -9.497 11.516 1.00 76.56 155 TYR A O 1
ATOM 1212 N N . TYR A 1 156 ? -10.460 -9.101 9.312 1.00 75.44 156 TYR A N 1
ATOM 1213 C CA . TYR A 1 156 ? -11.888 -8.909 9.062 1.00 75.44 156 TYR A CA 1
ATOM 1214 C C . TYR A 1 156 ? -12.728 -10.142 9.435 1.00 75.44 156 TYR A C 1
ATOM 1216 O O . TYR A 1 156 ? -13.745 -10.019 10.122 1.00 75.44 156 TYR A O 1
ATOM 1224 N N . ILE A 1 157 ? -12.286 -11.348 9.061 1.00 79.00 157 ILE A N 1
ATOM 1225 C CA . ILE A 1 157 ? -12.953 -12.610 9.428 1.00 79.00 157 ILE A CA 1
ATOM 1226 C C . ILE A 1 157 ? -12.976 -12.782 10.953 1.00 79.00 157 ILE A C 1
ATOM 1228 O O . ILE A 1 157 ? -14.014 -13.108 11.537 1.00 79.00 157 ILE A O 1
ATOM 1232 N N . SER A 1 158 ? -11.850 -12.516 11.614 1.00 73.31 158 SER A N 1
ATOM 1233 C CA . SER A 1 158 ? -11.720 -12.611 13.073 1.00 73.31 158 SER A CA 1
ATOM 1234 C C . SER A 1 158 ? -12.600 -11.590 13.796 1.00 73.31 158 SER A C 1
ATOM 1236 O O . SER A 1 158 ? -13.195 -11.891 14.835 1.00 73.31 158 SER A O 1
ATOM 1238 N N . PHE A 1 159 ? -12.711 -10.380 13.250 1.00 69.56 159 PHE A N 1
ATOM 1239 C CA . PHE A 1 159 ? -13.596 -9.332 13.744 1.00 69.56 159 PHE A CA 1
ATOM 1240 C C . PHE A 1 159 ? -15.071 -9.728 13.614 1.00 69.56 159 PHE A C 1
ATOM 1242 O O . PHE A 1 159 ? -15.826 -9.643 14.587 1.00 69.56 159 PHE A O 1
ATOM 1249 N N . ARG A 1 160 ? -15.477 -10.249 12.448 1.00 72.50 160 ARG A N 1
ATOM 1250 C CA . ARG A 1 160 ? -16.838 -10.753 12.215 1.00 72.50 160 ARG A CA 1
ATOM 1251 C C . ARG A 1 160 ? -17.203 -11.859 13.207 1.00 72.50 160 ARG A C 1
ATOM 1253 O O . ARG A 1 160 ? -18.247 -11.775 13.853 1.00 72.50 160 ARG A O 1
ATOM 1260 N N . LYS A 1 161 ? -16.319 -12.843 13.395 1.00 74.50 161 LYS A N 1
ATOM 1261 C CA . LYS A 1 161 ? -16.539 -13.967 14.319 1.00 74.50 161 LYS A CA 1
ATOM 1262 C C . LYS A 1 161 ? -16.714 -13.501 15.769 1.00 74.50 161 LYS A C 1
ATOM 1264 O O . LYS A 1 161 ? -17.592 -13.996 16.470 1.00 74.50 161 LYS A O 1
ATOM 1269 N N . ARG A 1 162 ? -15.944 -12.500 16.216 1.00 68.19 162 ARG A N 1
ATOM 1270 C CA . ARG A 1 162 ? -16.098 -11.900 17.557 1.00 68.19 162 ARG A CA 1
ATOM 1271 C C . ARG A 1 162 ? -17.460 -11.226 17.756 1.00 68.19 162 ARG A C 1
ATOM 1273 O O . ARG A 1 162 ? -18.011 -11.312 18.850 1.00 68.19 162 ARG A O 1
ATOM 1280 N N . ARG A 1 163 ? -18.028 -10.594 16.722 1.00 65.75 163 ARG A N 1
ATOM 1281 C CA . ARG A 1 163 ? -19.386 -10.022 16.793 1.00 65.75 163 ARG A CA 1
ATOM 1282 C C . ARG A 1 163 ? -20.474 -11.089 16.872 1.00 65.75 163 ARG A C 1
ATOM 1284 O O . ARG A 1 163 ? -21.435 -10.897 17.606 1.00 65.75 163 ARG A O 1
ATOM 1291 N N . GLU A 1 164 ? -20.333 -12.190 16.138 1.00 69.06 164 GLU A N 1
ATOM 1292 C CA . GLU A 1 164 ? -21.310 -13.289 16.151 1.00 69.06 164 GLU A CA 1
ATOM 1293 C C . GLU A 1 164 ? -21.384 -13.975 17.522 1.00 69.06 164 GLU A C 1
ATOM 1295 O O . GLU A 1 164 ? -22.476 -14.295 17.980 1.00 69.06 164 GLU A O 1
ATOM 1300 N N . VAL A 1 165 ? -20.248 -14.132 18.211 1.00 67.38 165 VAL A N 1
ATOM 1301 C CA . VAL A 1 165 ? -20.203 -14.701 19.570 1.00 67.38 165 VAL A CA 1
ATOM 1302 C C . VAL A 1 165 ? -20.863 -13.783 20.602 1.00 67.38 165 VAL A C 1
ATOM 1304 O O . VAL A 1 165 ? -21.567 -14.282 21.463 1.00 67.38 165 VAL A O 1
ATOM 1307 N N . ARG A 1 166 ? -20.705 -12.454 20.507 1.00 57.53 166 ARG A N 1
ATOM 1308 C CA . ARG A 1 166 ? -21.335 -11.498 21.448 1.00 57.53 166 ARG A CA 1
ATOM 1309 C C . ARG A 1 166 ? -22.852 -11.336 21.272 1.00 57.53 166 ARG A C 1
ATOM 1311 O O . ARG A 1 166 ? -23.477 -10.667 22.085 1.00 57.53 166 ARG A O 1
ATOM 1318 N N . ARG A 1 167 ? -23.424 -11.852 20.180 1.00 56.19 167 ARG A N 1
ATOM 1319 C CA . ARG A 1 167 ? -24.872 -11.810 19.906 1.00 56.19 167 ARG A CA 1
ATOM 1320 C C . ARG A 1 167 ? -25.617 -13.057 20.396 1.00 56.19 167 ARG A C 1
ATOM 1322 O O . ARG A 1 167 ? -26.840 -13.073 20.298 1.00 56.19 167 ARG A O 1
ATOM 1329 N N . LYS A 1 168 ? -24.896 -14.088 20.837 1.00 49.41 168 LYS A N 1
ATOM 1330 C CA . LYS A 1 168 ? -25.445 -15.300 21.451 1.00 49.41 168 LYS A CA 1
ATOM 1331 C C . LYS A 1 168 ? -25.319 -15.199 22.962 1.00 49.41 168 LYS A C 1
ATOM 1333 O O . LYS A 1 168 ? -26.221 -15.740 23.628 1.00 49.41 168 LYS A O 1
#

Foldseek 3Di:
DDPVVVVVLVVVLVVLLVLLVVLLVLLVVLLVCLQPVVLVVCVVVVNVVSNVVSVVLSVLSVVRNVLSVVLNVLSVVLVVCVVVDDPPVNVVSVVVNVVSVVVSLVSLLVSLVSNLVSLVVVLVVCVVVVVVVSNVVSVVSNVVSVVSNVVSVVVVVVVVVVVVVVVD

Sequence (168 aa):
MGALDVLPISAALSLTFIIGGTNIALYSYFAWFTNIPLRSFFESHNMPTDAKHTRLVVALCCLGAILSGLLVLASYSVLYFAMESNSDTLIYIAIGCSVIEAIYIVVVIILTGFTAKYCWDWWHWLVGSGEDYLARNCKAFAILLIVQLCFLALYYISFRKRREVRRK

Mean predicted aligned error: 7.07 Å

Organism: NCBI:txid1337665

pLDDT: mean 81.42, std 13.45, range [33.5, 95.44]

Secondary structure (DSSP, 8-state):
--TTTTHHHHHHHHHHHHHHHHHHHHHHHHHHHIIIIIHHHHHHTT-HHHHHHHHHHHHHHHHHHHHHHHHHHHHHHHHHHHHH--HHHHHHHHHHHHHHHHHHHHHHHHHHHHHHHHHHHHHHHHHHTT-HHHHHHHHHHHHHHHHHHHHHHHHHHHHHHHHHHTT-

Radius of gyration: 19.51 Å; Cα contacts (8 Å, |Δi|>4): 125; chains: 1; bounding box: 42×25×61 Å

Solvent-accessible surface area (backbone atoms only — not comparable to full-atom values): 8604 Å² total; per-residue (Å²): 137,61,81,77,71,48,55,67,53,51,54,53,49,53,49,46,41,51,53,22,51,50,44,28,54,50,24,51,51,49,23,50,46,31,59,46,66,51,23,52,49,26,59,74,67,74,34,67,69,59,36,49,46,25,54,50,46,26,52,46,22,51,51,47,20,51,52,24,48,50,50,36,50,52,52,50,51,51,54,56,48,64,74,74,53,60,75,69,66,46,52,56,51,53,53,54,49,54,52,53,51,53,53,48,53,54,52,47,46,54,46,38,51,56,45,25,49,54,25,45,55,49,16,60,51,26,56,77,70,69,38,61,69,62,17,50,51,25,43,52,48,22,51,52,35,52,52,49,44,52,51,53,50,54,48,51,52,52,52,53,52,55,54,59,60,75,74,109

Nearest PDB structures (foldseek):
  6n63-assembly1_A-2  TM=4.855E-01  e=1.791E+00  Bacillus thermotolerans
  3i9w-assembly1_A  TM=4.348E-01  e=1.886E+00  Escherichia coli K-12
  6z0c-assembly4_D  TM=3.270E-01  e=6.036E-01  Escherichia coli
  3ogh-assembly1_A  TM=3.186E-01  e=8.673E-01  Escherichia coli O6